Protein AF-A0A7X6JX30-F1 (afdb_monomer)

Structure (mmCIF, N/CA/C/O backbone):
data_AF-A0A7X6JX30-F1
#
_entry.id   AF-A0A7X6JX30-F1
#
loop_
_atom_site.group_PDB
_atom_site.id
_atom_site.type_symbol
_atom_site.label_atom_id
_atom_site.label_alt_id
_atom_site.label_comp_id
_atom_site.label_asym_id
_atom_site.label_entity_id
_atom_site.label_seq_id
_atom_site.pdbx_PDB_ins_code
_atom_site.Cartn_x
_atom_site.Cartn_y
_atom_site.Cartn_z
_atom_site.occupancy
_atom_site.B_iso_or_equiv
_atom_site.auth_seq_id
_atom_site.auth_comp_id
_atom_site.auth_asym_id
_atom_site.auth_atom_id
_atom_site.pdbx_PDB_model_num
ATOM 1 N N . MET A 1 1 ? -17.663 64.256 -6.595 1.00 49.81 1 MET A N 1
ATOM 2 C CA . MET A 1 1 ? -16.224 64.228 -6.940 1.00 49.81 1 MET A CA 1
ATOM 3 C C . MET A 1 1 ? -15.844 62.796 -7.284 1.00 49.81 1 MET A C 1
ATOM 5 O O . MET A 1 1 ? -15.674 61.969 -6.401 1.00 49.81 1 MET A O 1
ATOM 9 N N . THR A 1 2 ? -15.833 62.494 -8.576 1.00 49.38 2 THR A N 1
ATOM 10 C CA . THR A 1 2 ? -15.633 61.174 -9.187 1.00 49.38 2 THR A CA 1
ATOM 11 C C . THR A 1 2 ? -14.141 60.958 -9.450 1.00 49.38 2 THR A C 1
ATOM 13 O O . THR A 1 2 ? -13.531 61.741 -10.172 1.00 49.38 2 THR A O 1
ATOM 16 N N . ARG A 1 3 ? -13.530 59.929 -8.843 1.00 50.97 3 ARG A N 1
ATOM 17 C CA . ARG A 1 3 ? -12.126 59.549 -9.087 1.00 50.97 3 ARG A CA 1
ATOM 18 C C . ARG A 1 3 ? -12.057 58.335 -10.008 1.00 50.97 3 ARG A C 1
ATOM 20 O O . ARG A 1 3 ? -12.310 57.211 -9.587 1.00 50.97 3 ARG A O 1
ATOM 27 N N . THR A 1 4 ? -11.679 58.592 -11.251 1.00 53.22 4 THR A N 1
ATOM 28 C CA . THR A 1 4 ? -11.302 57.616 -12.276 1.00 53.22 4 THR A CA 1
ATOM 29 C C . THR A 1 4 ? -9.907 57.065 -11.954 1.00 53.22 4 THR A C 1
ATOM 31 O O . THR A 1 4 ? -8.981 57.844 -11.728 1.00 53.22 4 THR A O 1
ATOM 34 N N . ARG A 1 5 ? -9.740 55.738 -11.903 1.00 59.56 5 ARG A N 1
ATOM 35 C CA . ARG A 1 5 ? -8.429 55.073 -11.776 1.00 59.56 5 ARG A CA 1
ATOM 36 C C . ARG A 1 5 ? -8.023 54.454 -13.123 1.00 59.56 5 ARG A C 1
ATOM 38 O O . ARG A 1 5 ? -8.894 53.895 -13.788 1.00 59.56 5 ARG A O 1
ATOM 45 N N . PRO A 1 6 ? -6.743 54.549 -13.528 1.00 56.47 6 PRO A N 1
ATOM 46 C CA . PRO A 1 6 ? -6.266 54.021 -14.800 1.00 56.47 6 PRO A CA 1
ATOM 47 C C . PRO A 1 6 ? -6.068 52.501 -14.745 1.00 56.47 6 PRO A C 1
ATOM 49 O O . PRO A 1 6 ? -5.518 51.962 -13.785 1.00 56.47 6 PRO A O 1
ATOM 52 N N . PHE A 1 7 ? -6.515 51.833 -15.807 1.00 50.75 7 PHE A N 1
ATOM 53 C CA . PHE A 1 7 ? -6.225 50.437 -16.115 1.00 50.75 7 PHE A CA 1
ATOM 54 C C . PHE A 1 7 ? -4.769 50.309 -16.583 1.00 50.75 7 PHE A C 1
ATOM 56 O O . PHE A 1 7 ? -4.386 50.924 -17.577 1.00 50.75 7 PHE A O 1
ATOM 63 N N . LEU A 1 8 ? -3.971 49.500 -15.884 1.00 61.66 8 LEU A N 1
ATOM 64 C CA . LEU A 1 8 ? -2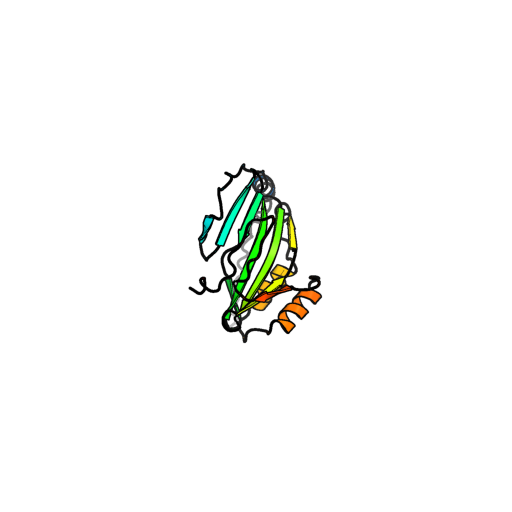.671 49.034 -16.364 1.00 61.66 8 LEU A CA 1
ATOM 65 C C . LEU A 1 8 ? -2.887 47.689 -17.077 1.00 61.66 8 LEU A C 1
ATOM 67 O O . LEU A 1 8 ? -3.215 46.693 -16.435 1.00 61.66 8 LEU A O 1
ATOM 71 N N . LEU A 1 9 ? -2.734 47.671 -18.404 1.00 51.38 9 LEU A N 1
ATOM 72 C CA . LEU A 1 9 ? -2.600 46.441 -19.187 1.00 51.38 9 LEU A CA 1
ATOM 73 C C . LEU A 1 9 ? -1.174 45.900 -18.998 1.00 51.38 9 LEU A C 1
ATOM 75 O O . LEU A 1 9 ? -0.223 46.488 -19.510 1.00 51.38 9 LEU A O 1
ATOM 79 N N . CYS A 1 10 ? -1.026 44.768 -18.313 1.00 54.47 10 CYS A N 1
ATOM 80 C CA . CYS A 1 10 ? 0.177 43.945 -18.413 1.00 54.47 10 CYS A CA 1
ATOM 81 C C . CYS A 1 10 ? -0.058 42.869 -19.476 1.00 54.47 10 CYS A C 1
ATOM 83 O O . CYS A 1 10 ? -0.887 41.979 -19.298 1.00 54.47 10 CYS A O 1
ATOM 85 N N . ALA A 1 11 ? 0.668 42.967 -20.589 1.00 52.81 11 ALA A N 1
ATOM 86 C CA . ALA A 1 11 ? 0.754 41.917 -21.592 1.00 52.81 11 ALA A CA 1
ATOM 87 C C . ALA A 1 11 ? 1.499 40.713 -20.993 1.00 52.81 11 ALA A C 1
ATOM 89 O O . ALA A 1 11 ? 2.705 40.770 -20.760 1.00 52.81 11 ALA A O 1
ATOM 90 N N . GLY A 1 12 ? 0.765 39.639 -20.700 1.00 51.25 12 GLY A N 1
ATOM 91 C CA . GLY A 1 12 ? 1.334 38.368 -20.267 1.00 51.25 12 GLY A CA 1
ATOM 92 C C . GLY A 1 12 ? 1.959 37.638 -21.451 1.00 51.25 12 GLY A C 1
ATOM 93 O O . GLY A 1 12 ? 1.262 37.255 -22.388 1.00 51.25 12 GLY A O 1
ATOM 94 N N . ILE A 1 13 ? 3.278 37.460 -21.408 1.00 59.66 13 ILE A N 1
ATOM 95 C CA . ILE A 1 13 ? 4.035 36.638 -22.352 1.00 59.66 13 ILE A CA 1
ATOM 96 C C . ILE A 1 13 ? 3.659 35.173 -22.101 1.00 59.66 13 ILE A C 1
ATOM 98 O O . ILE A 1 13 ? 3.955 34.617 -21.045 1.00 59.66 13 ILE A O 1
ATOM 102 N N . ALA A 1 14 ? 2.995 34.557 -23.076 1.00 55.19 14 ALA A N 1
ATOM 103 C CA . ALA A 1 14 ? 2.724 33.128 -23.098 1.00 55.19 14 ALA A CA 1
ATOM 104 C C . ALA A 1 14 ? 4.010 32.369 -23.469 1.00 55.19 14 ALA A C 1
ATOM 106 O O . ALA A 1 14 ? 4.367 32.278 -24.641 1.00 55.19 14 ALA A O 1
ATOM 107 N N . ALA A 1 15 ? 4.710 31.827 -22.471 1.00 54.00 15 ALA A N 1
ATOM 108 C CA . ALA A 1 15 ? 5.742 30.815 -22.676 1.00 54.00 15 ALA A CA 1
ATOM 109 C C . ALA A 1 15 ? 5.076 29.432 -22.670 1.00 54.00 15 ALA A C 1
ATOM 111 O O . ALA A 1 15 ? 4.968 28.775 -21.638 1.00 54.00 15 ALA A O 1
ATOM 112 N N . ALA A 1 16 ? 4.572 29.021 -23.831 1.00 59.16 16 ALA A N 1
ATOM 113 C CA . ALA A 1 16 ? 4.185 27.642 -24.094 1.00 59.16 16 ALA A CA 1
ATOM 114 C C . ALA A 1 16 ? 5.273 26.981 -24.950 1.00 59.16 16 ALA A C 1
ATOM 116 O O . ALA A 1 16 ? 5.932 27.660 -25.733 1.00 59.16 16 ALA A O 1
ATOM 117 N N . THR A 1 17 ? 5.365 25.654 -24.860 1.00 53.56 17 THR A N 1
ATOM 118 C CA . THR A 1 17 ? 6.236 24.735 -25.622 1.00 53.56 17 THR A CA 1
ATOM 119 C C . THR A 1 17 ? 7.622 24.471 -25.011 1.00 53.56 17 THR A C 1
ATOM 121 O O . THR A 1 17 ? 8.516 25.308 -25.041 1.00 53.56 17 THR A O 1
ATOM 124 N N . GLY A 1 18 ? 7.804 23.263 -24.453 1.00 48.06 18 GLY A N 1
ATOM 125 C CA . GLY A 1 18 ? 9.132 22.758 -24.079 1.00 48.06 18 GLY A CA 1
ATOM 126 C C . GLY A 1 18 ? 9.218 21.525 -23.166 1.00 48.06 18 GLY A C 1
ATOM 127 O O . GLY A 1 18 ? 10.317 21.016 -22.995 1.00 48.06 18 GLY A O 1
ATOM 128 N N . LEU A 1 19 ? 8.124 21.018 -22.582 1.00 48.69 19 LEU A N 1
ATOM 129 C CA . LEU A 1 19 ? 8.198 20.027 -21.484 1.00 48.69 19 LEU A CA 1
ATOM 130 C C . LEU A 1 19 ? 7.907 18.556 -21.850 1.00 48.69 19 LEU A C 1
ATOM 132 O O . LEU A 1 19 ? 7.842 17.717 -20.962 1.00 48.69 19 LEU A O 1
ATOM 136 N N . THR A 1 20 ? 7.743 18.188 -23.123 1.00 52.72 20 THR A N 1
ATOM 137 C CA . THR A 1 20 ? 7.229 16.840 -23.462 1.00 52.72 20 THR A CA 1
ATOM 138 C C . THR A 1 20 ? 8.295 15.765 -23.710 1.00 52.72 20 THR A C 1
ATOM 140 O O . THR A 1 20 ? 7.942 14.598 -23.815 1.00 52.72 20 THR A O 1
ATOM 143 N N . ALA A 1 21 ? 9.587 16.105 -23.794 1.00 51.94 21 ALA A N 1
ATOM 144 C CA . ALA A 1 21 ? 10.642 15.127 -24.114 1.00 51.94 21 ALA A CA 1
ATOM 145 C C . ALA A 1 21 ? 11.305 14.465 -22.886 1.00 51.94 21 ALA A C 1
ATOM 147 O O . ALA A 1 21 ? 12.017 13.478 -23.036 1.00 51.94 21 ALA A O 1
ATOM 148 N N . GLN A 1 22 ? 11.095 14.991 -21.674 1.00 53.19 22 GLN A N 1
ATOM 149 C CA . GLN A 1 22 ? 11.776 14.503 -20.464 1.00 53.19 22 GLN A CA 1
ATOM 150 C C . GLN A 1 22 ? 11.097 13.289 -19.819 1.00 53.19 22 GLN A C 1
ATOM 152 O O . GLN A 1 22 ? 11.790 12.474 -19.219 1.00 53.19 22 GLN A O 1
ATOM 157 N N . ALA A 1 23 ? 9.784 13.113 -19.992 1.00 52.66 23 ALA A N 1
ATOM 158 C CA . ALA A 1 23 ? 9.068 11.966 -19.428 1.00 52.66 23 ALA A CA 1
ATOM 159 C C . ALA A 1 23 ? 9.502 10.629 -20.066 1.00 52.66 23 ALA A C 1
ATOM 161 O O . ALA A 1 23 ? 9.693 9.641 -19.365 1.00 52.66 23 ALA A O 1
ATOM 162 N N . ALA A 1 24 ? 9.767 10.611 -21.378 1.00 52.75 24 ALA A N 1
ATOM 163 C CA . ALA A 1 24 ? 10.143 9.390 -22.099 1.00 52.75 24 ALA A CA 1
ATOM 164 C C . ALA A 1 24 ? 11.547 8.852 -21.741 1.00 52.75 24 ALA A C 1
ATOM 166 O O . ALA A 1 24 ? 11.792 7.658 -21.872 1.00 52.75 24 ALA A O 1
ATOM 167 N N . LEU A 1 25 ? 12.467 9.704 -21.268 1.00 54.53 25 LEU A N 1
ATOM 168 C CA . LEU A 1 25 ? 13.802 9.277 -20.817 1.00 54.53 25 LEU A CA 1
ATOM 169 C C . LEU A 1 25 ? 13.802 8.740 -19.375 1.00 54.53 25 LEU A C 1
ATOM 171 O O . LEU A 1 25 ? 14.752 8.065 -18.988 1.00 54.53 25 LEU A O 1
ATOM 175 N N . ALA A 1 26 ? 12.757 9.017 -18.587 1.00 59.94 26 ALA A N 1
ATOM 176 C CA . ALA A 1 26 ? 12.632 8.525 -17.212 1.00 59.94 26 ALA A CA 1
ATOM 177 C C . ALA A 1 26 ? 12.215 7.045 -17.147 1.00 59.94 26 ALA A C 1
ATOM 179 O O . ALA A 1 26 ? 12.542 6.359 -16.185 1.00 59.94 26 ALA A O 1
ATOM 180 N N . CYS A 1 27 ? 11.559 6.546 -18.198 1.00 69.75 27 CYS A N 1
ATOM 181 C CA . CYS A 1 27 ? 11.177 5.143 -18.364 1.00 69.75 27 CYS A CA 1
ATOM 182 C C . CYS A 1 27 ? 12.210 4.349 -19.185 1.00 69.75 27 CYS A C 1
ATOM 184 O O . CYS A 1 27 ? 11.875 3.370 -19.848 1.00 69.75 27 CYS A O 1
ATOM 186 N N . MET A 1 28 ? 13.478 4.769 -19.198 1.00 64.94 28 MET A N 1
ATOM 187 C CA . MET A 1 28 ? 14.539 3.895 -19.693 1.00 64.94 28 MET A CA 1
ATOM 188 C C . MET A 1 28 ? 14.892 2.890 -18.593 1.00 64.94 28 MET A C 1
ATOM 190 O O . MET A 1 28 ? 15.139 3.317 -17.464 1.00 64.94 28 MET A O 1
ATOM 194 N N . PRO A 1 29 ? 14.953 1.580 -18.889 1.00 66.44 29 PRO A N 1
ATOM 195 C CA . PRO A 1 29 ? 15.352 0.589 -17.904 1.00 66.44 29 PRO A CA 1
ATOM 196 C C . PRO A 1 29 ? 16.805 0.852 -17.499 1.00 66.44 29 PRO A C 1
ATOM 198 O O . PRO A 1 29 ? 17.741 0.543 -18.235 1.00 66.44 29 PRO A O 1
ATOM 201 N N . VAL A 1 30 ? 16.994 1.484 -16.342 1.00 76.81 30 VAL A N 1
ATOM 202 C CA . VAL A 1 30 ? 18.298 1.573 -15.690 1.00 76.81 30 VAL A CA 1
ATOM 203 C C . VAL A 1 30 ? 18.484 0.264 -14.929 1.00 76.81 30 VAL A C 1
ATOM 205 O O . VAL A 1 30 ? 17.651 -0.030 -14.070 1.00 76.81 30 VAL A O 1
ATOM 208 N N . PRO A 1 31 ? 19.536 -0.517 -15.231 1.00 84.06 31 PRO A N 1
ATOM 209 C CA . PRO A 1 31 ? 19.822 -1.751 -14.517 1.00 84.06 31 PRO A CA 1
ATOM 210 C C . PRO A 1 31 ? 19.882 -1.525 -13.006 1.00 84.06 31 PRO A C 1
ATOM 212 O O . PRO A 1 31 ? 20.633 -0.668 -12.532 1.00 84.06 31 PRO A O 1
ATOM 215 N N . LEU A 1 32 ? 19.091 -2.291 -12.259 1.00 87.00 32 LEU A N 1
ATOM 216 C CA . LEU A 1 32 ? 19.099 -2.303 -10.801 1.00 87.00 32 LEU A CA 1
ATOM 217 C C . LEU A 1 32 ? 20.042 -3.396 -10.286 1.00 87.00 32 LEU A C 1
ATOM 219 O O . LEU A 1 32 ? 20.150 -4.479 -10.864 1.00 87.00 32 LEU A O 1
ATOM 223 N N . GLU A 1 33 ? 20.719 -3.127 -9.172 1.00 92.81 33 GLU A N 1
ATOM 224 C CA . GLU A 1 33 ? 21.529 -4.136 -8.490 1.00 92.81 33 GLU A CA 1
ATOM 225 C C . GLU A 1 33 ? 20.621 -5.069 -7.682 1.00 92.81 33 GLU A C 1
ATOM 227 O O . GLU A 1 33 ? 19.915 -4.626 -6.776 1.00 92.81 33 GLU A O 1
ATOM 232 N N . VAL A 1 34 ? 20.638 -6.365 -8.014 1.00 94.25 34 VAL A N 1
ATOM 233 C CA . VAL A 1 34 ? 19.861 -7.395 -7.309 1.00 94.25 34 VAL A CA 1
ATOM 234 C C . VAL A 1 34 ? 20.250 -7.428 -5.837 1.00 94.25 34 VAL A C 1
ATOM 236 O O . VAL A 1 34 ? 21.428 -7.545 -5.494 1.00 94.25 34 VAL A O 1
ATOM 239 N N . THR A 1 35 ? 19.256 -7.383 -4.954 1.00 94.81 35 THR A N 1
ATOM 240 C CA . THR A 1 35 ? 19.490 -7.395 -3.511 1.00 94.81 35 THR A CA 1
ATOM 241 C C . THR A 1 35 ? 19.302 -8.799 -2.941 1.00 94.81 35 THR A C 1
ATOM 243 O O . THR A 1 35 ? 18.406 -9.548 -3.326 1.00 94.81 35 THR A O 1
ATOM 246 N N . ALA A 1 36 ? 20.132 -9.172 -1.960 1.00 93.44 36 ALA A N 1
ATOM 247 C CA . ALA A 1 36 ? 20.029 -10.475 -1.289 1.00 93.44 36 ALA A CA 1
ATOM 248 C C . ALA A 1 36 ? 18.752 -10.629 -0.431 1.00 93.44 36 ALA A C 1
ATOM 250 O O . ALA A 1 36 ? 18.411 -11.735 -0.012 1.00 93.44 36 ALA A O 1
ATOM 251 N N . GLY A 1 37 ? 18.057 -9.525 -0.153 1.00 91.88 37 GLY A N 1
ATOM 252 C CA . GLY A 1 37 ? 16.819 -9.467 0.616 1.00 91.88 37 GLY A CA 1
ATOM 253 C C . GLY A 1 37 ? 16.232 -8.050 0.633 1.00 91.88 37 GLY A C 1
ATOM 254 O O . GLY A 1 37 ? 16.740 -7.176 -0.081 1.00 91.88 37 GLY A O 1
ATOM 255 N N . PRO A 1 38 ? 15.177 -7.816 1.435 1.00 92.75 38 PRO A N 1
ATOM 256 C CA . PRO A 1 38 ? 14.578 -6.496 1.591 1.00 92.75 38 PRO A CA 1
ATOM 257 C C . PRO A 1 38 ? 15.568 -5.475 2.161 1.00 92.75 38 PRO A C 1
ATOM 259 O O . PRO A 1 38 ? 16.236 -5.721 3.167 1.00 92.75 38 PRO A O 1
ATOM 262 N N . VAL A 1 39 ? 15.626 -4.312 1.526 1.00 93.81 39 VAL A N 1
ATOM 263 C CA . VAL A 1 39 ? 16.362 -3.124 1.950 1.00 93.81 39 VAL A CA 1
ATOM 264 C C . VAL A 1 39 ? 15.358 -2.141 2.539 1.00 93.81 39 VAL A C 1
ATOM 266 O O . VAL A 1 39 ? 14.393 -1.760 1.874 1.00 93.81 39 VAL A O 1
ATOM 269 N N . ALA A 1 40 ? 15.572 -1.750 3.795 1.00 93.31 40 ALA A N 1
ATOM 270 C CA . ALA A 1 40 ? 14.745 -0.753 4.466 1.00 93.31 40 ALA A CA 1
ATOM 271 C C . ALA A 1 40 ? 15.016 0.650 3.903 1.00 93.31 40 ALA A C 1
ATOM 273 O O . ALA A 1 40 ? 16.171 1.027 3.697 1.00 93.31 40 ALA A O 1
ATOM 274 N N . GLY A 1 41 ? 13.950 1.417 3.689 1.00 92.56 41 GLY A N 1
ATOM 275 C CA . GLY A 1 41 ? 13.997 2.826 3.319 1.00 92.56 41 GLY A CA 1
ATOM 276 C C . GLY A 1 41 ? 13.383 3.726 4.393 1.00 92.56 41 GLY A C 1
ATOM 277 O O . GLY A 1 41 ? 13.187 3.331 5.545 1.00 92.56 41 GLY A O 1
ATOM 278 N N . GLU A 1 42 ? 13.086 4.968 4.020 1.00 93.25 42 GLU A N 1
ATOM 279 C CA . GLU A 1 42 ? 12.450 5.937 4.916 1.00 93.25 42 GLU A CA 1
ATOM 280 C C . GLU A 1 42 ? 10.977 5.597 5.167 1.00 93.25 42 GLU A C 1
ATOM 282 O O . GLU A 1 42 ? 10.330 4.947 4.347 1.00 93.25 42 GLU A O 1
ATOM 287 N N . GLY A 1 43 ? 10.432 6.042 6.303 1.00 89.81 43 GLY A N 1
ATOM 288 C CA . GLY A 1 43 ? 8.999 5.915 6.592 1.00 89.81 43 GLY A CA 1
ATOM 289 C C . GLY A 1 43 ? 8.471 4.479 6.513 1.00 89.81 43 GLY A C 1
ATOM 290 O O . GLY A 1 43 ? 7.349 4.276 6.063 1.00 89.81 43 GLY A O 1
ATOM 291 N N . CYS A 1 44 ? 9.282 3.488 6.898 1.00 91.81 44 CYS A N 1
ATOM 292 C CA . CYS A 1 44 ? 8.969 2.059 6.786 1.00 91.81 44 CYS A CA 1
ATOM 293 C C . CYS A 1 44 ? 8.758 1.511 5.373 1.00 91.81 44 CYS A C 1
ATOM 295 O O . CYS A 1 44 ? 8.230 0.408 5.208 1.00 91.81 44 CYS A O 1
ATOM 297 N N . SER A 1 45 ? 9.213 2.236 4.357 1.00 94.19 45 SER A N 1
ATOM 298 C CA . SER A 1 45 ? 9.357 1.645 3.035 1.00 94.19 45 SER A CA 1
ATOM 299 C C . SER A 1 45 ? 10.347 0.480 3.066 1.00 94.19 45 SER A C 1
ATOM 301 O O . SER A 1 45 ? 11.290 0.428 3.864 1.00 94.19 45 SER A O 1
ATOM 303 N N . GLN A 1 46 ? 10.117 -0.480 2.181 1.00 94.75 46 GLN A N 1
ATOM 304 C CA . GLN A 1 46 ? 11.007 -1.609 1.944 1.00 94.75 46 GLN A CA 1
ATOM 305 C C . GLN A 1 46 ? 11.085 -1.845 0.442 1.00 94.75 46 GLN A C 1
ATOM 307 O O . GLN A 1 46 ? 10.106 -1.638 -0.271 1.00 94.75 46 GLN A O 1
ATOM 312 N N . SER A 1 47 ? 12.234 -2.292 -0.047 1.00 94.88 47 SER A N 1
ATOM 313 C CA . SER A 1 47 ? 12.403 -2.664 -1.452 1.00 94.88 47 SER A CA 1
ATOM 314 C C . SER A 1 47 ? 13.291 -3.893 -1.579 1.00 94.88 47 SER A C 1
ATOM 316 O O . SER A 1 47 ? 14.255 -4.050 -0.836 1.00 94.88 47 SER A O 1
ATOM 318 N N . GLN A 1 48 ? 12.976 -4.780 -2.510 1.00 95.62 48 GLN A N 1
ATOM 319 C CA . GLN A 1 48 ? 13.831 -5.889 -2.896 1.00 95.62 48 GLN A CA 1
ATOM 320 C C . GLN A 1 48 ? 13.928 -5.908 -4.416 1.00 95.62 48 GLN A C 1
ATOM 322 O O . GLN A 1 48 ? 12.917 -6.053 -5.103 1.00 95.62 48 GLN A O 1
ATOM 327 N N . VAL A 1 49 ? 15.147 -5.773 -4.934 1.00 95.44 49 VAL A N 1
ATOM 328 C CA . VAL A 1 49 ? 15.415 -5.895 -6.367 1.00 95.44 49 VAL A CA 1
ATOM 329 C C . VAL A 1 49 ? 15.550 -7.379 -6.677 1.00 95.44 49 VAL A C 1
ATOM 331 O O . VAL A 1 49 ? 16.465 -8.035 -6.177 1.00 95.44 49 VAL A O 1
ATOM 334 N N . LEU A 1 50 ? 14.610 -7.915 -7.454 1.00 93.44 50 LEU A N 1
ATOM 335 C CA . LEU A 1 50 ? 14.550 -9.339 -7.791 1.00 93.44 50 LEU A CA 1
ATOM 336 C C . LEU A 1 50 ? 15.421 -9.674 -9.005 1.00 93.44 50 LEU A C 1
ATOM 338 O O . LEU A 1 50 ? 16.020 -10.747 -9.057 1.00 93.44 50 LEU A O 1
ATOM 342 N N . ASP A 1 51 ? 15.489 -8.754 -9.963 1.00 93.00 51 ASP A N 1
ATOM 343 C CA . ASP A 1 51 ? 16.294 -8.844 -11.177 1.00 93.00 51 ASP A CA 1
ATOM 344 C C . ASP A 1 51 ? 16.670 -7.437 -11.676 1.00 93.00 51 ASP A C 1
ATOM 346 O O . ASP A 1 51 ? 16.309 -6.430 -11.067 1.00 93.00 51 ASP A O 1
ATOM 350 N N . GLU A 1 52 ? 17.408 -7.369 -12.785 1.00 90.38 52 GLU A N 1
ATOM 351 C CA . GLU A 1 52 ? 17.931 -6.128 -13.373 1.00 90.38 52 GLU A CA 1
ATOM 352 C C . GLU A 1 52 ? 16.852 -5.062 -13.642 1.00 90.38 52 GLU A C 1
ATOM 354 O O . GLU A 1 52 ? 17.159 -3.870 -13.672 1.00 90.38 52 GLU A O 1
ATOM 359 N N . TYR A 1 53 ? 15.592 -5.467 -13.814 1.00 89.81 53 TYR A N 1
ATOM 360 C CA . TYR A 1 53 ? 14.498 -4.590 -14.214 1.00 89.81 53 TYR A CA 1
ATOM 361 C C . TYR A 1 53 ? 13.273 -4.718 -13.322 1.00 89.81 53 TYR A C 1
ATOM 363 O O . TYR A 1 53 ? 12.195 -4.334 -13.765 1.00 89.81 53 TYR A O 1
ATOM 371 N N . ARG A 1 54 ? 13.384 -5.263 -12.108 1.00 92.31 54 ARG A N 1
ATOM 372 C CA . ARG A 1 54 ? 12.214 -5.488 -11.256 1.00 92.31 54 ARG A CA 1
ATOM 373 C C . ARG A 1 54 ? 12.524 -5.313 -9.782 1.00 92.31 54 ARG A C 1
ATOM 375 O O . ARG A 1 54 ? 13.426 -5.950 -9.236 1.00 92.31 54 ARG A O 1
ATOM 382 N N . ALA A 1 55 ? 11.696 -4.516 -9.123 1.00 94.69 55 ALA A N 1
ATOM 383 C CA . ALA A 1 55 ? 11.678 -4.360 -7.682 1.00 94.69 55 ALA A CA 1
ATOM 384 C C . ALA A 1 55 ? 10.274 -4.617 -7.132 1.00 94.69 55 ALA A C 1
ATOM 386 O O . ALA A 1 55 ? 9.265 -4.280 -7.752 1.00 94.69 55 ALA A O 1
ATOM 387 N N . VAL A 1 56 ? 10.229 -5.195 -5.939 1.00 95.94 56 VAL A N 1
ATOM 388 C CA . VAL A 1 56 ? 9.006 -5.379 -5.155 1.00 95.94 56 VAL A CA 1
ATOM 389 C C . VAL A 1 56 ? 9.188 -4.750 -3.787 1.00 95.94 56 VAL A C 1
ATOM 391 O O . VAL A 1 56 ? 10.310 -4.694 -3.278 1.00 95.94 56 VAL A O 1
ATOM 394 N N . GLY A 1 57 ? 8.113 -4.295 -3.156 1.00 95.12 57 GLY A N 1
ATOM 395 C CA . GLY A 1 57 ? 8.265 -3.682 -1.847 1.00 95.12 57 GLY A CA 1
ATOM 396 C C . GLY A 1 57 ? 7.036 -2.996 -1.287 1.00 95.12 57 GLY A C 1
ATOM 397 O O . GLY A 1 57 ? 5.905 -3.266 -1.684 1.00 95.12 57 GLY A O 1
ATOM 398 N N . LEU A 1 58 ? 7.312 -2.117 -0.330 1.00 95.00 58 LEU A N 1
ATOM 399 C CA . LEU A 1 58 ? 6.365 -1.251 0.351 1.00 95.00 58 LEU A CA 1
ATOM 400 C C . LEU A 1 58 ? 6.785 0.206 0.163 1.00 95.00 58 LEU A C 1
ATOM 402 O O . LEU A 1 58 ? 7.964 0.532 0.332 1.00 95.00 58 LEU A O 1
ATOM 406 N N . SER A 1 59 ? 5.838 1.084 -0.157 1.00 95.31 59 SER A N 1
ATOM 407 C CA . SER A 1 59 ? 6.064 2.532 -0.140 1.00 95.31 59 SER A CA 1
ATOM 408 C C . SER A 1 59 ? 6.196 3.055 1.296 1.00 95.31 59 SER A C 1
ATOM 410 O O . SER A 1 59 ? 6.105 2.297 2.260 1.00 95.31 59 SER A O 1
ATOM 412 N N . SER A 1 60 ? 6.465 4.346 1.480 1.00 95.19 60 SER A N 1
ATOM 413 C CA . SER A 1 60 ? 6.466 4.939 2.821 1.00 95.19 60 SER A CA 1
ATOM 414 C C . SER A 1 60 ? 5.048 4.986 3.392 1.00 95.19 60 SER A C 1
ATOM 416 O O . SER A 1 60 ? 4.086 5.263 2.676 1.00 95.19 60 SER A O 1
ATOM 418 N N . VAL A 1 61 ? 4.917 4.760 4.696 1.00 95.25 61 VAL A N 1
ATOM 419 C CA . VAL A 1 61 ? 3.635 4.866 5.394 1.00 95.25 61 VAL A CA 1
ATOM 420 C C . VAL A 1 61 ? 3.117 6.303 5.333 1.00 95.25 61 VAL A C 1
ATOM 422 O O . VAL A 1 61 ? 3.832 7.256 5.643 1.00 95.25 61 VAL A O 1
ATOM 425 N N . THR A 1 62 ? 1.841 6.443 4.989 1.00 95.25 62 THR A N 1
ATOM 426 C CA . THR A 1 62 ? 1.096 7.702 5.017 1.00 95.25 62 THR A CA 1
ATOM 427 C C . THR A 1 62 ? -0.003 7.616 6.073 1.00 95.25 62 THR A C 1
ATOM 429 O O . THR A 1 62 ? -0.767 6.653 6.107 1.00 95.25 62 THR A O 1
ATOM 432 N N . ALA A 1 63 ? -0.096 8.611 6.955 1.00 94.06 63 ALA A N 1
ATOM 433 C CA . ALA A 1 63 ? -1.186 8.685 7.927 1.00 94.06 63 ALA A CA 1
ATOM 434 C C . ALA A 1 63 ? -2.519 9.033 7.239 1.00 94.06 63 ALA A C 1
ATOM 436 O O . ALA A 1 63 ? -2.554 9.852 6.322 1.00 94.06 63 ALA A O 1
ATOM 437 N N . ALA A 1 64 ? -3.613 8.439 7.712 1.00 94.25 64 ALA A N 1
ATOM 438 C CA . ALA A 1 64 ? -4.974 8.666 7.231 1.00 94.25 64 ALA A CA 1
ATOM 439 C C . ALA A 1 64 ? -5.940 8.985 8.390 1.00 94.25 64 ALA A C 1
ATOM 441 O O . ALA A 1 64 ? -5.566 8.990 9.570 1.00 94.25 64 ALA A O 1
ATOM 442 N N . ALA A 1 65 ? -7.197 9.277 8.047 1.00 92.56 65 ALA A N 1
ATOM 443 C CA . ALA A 1 65 ? -8.257 9.626 8.985 1.00 92.56 65 ALA A CA 1
ATOM 444 C C . ALA A 1 65 ? -8.376 8.628 10.147 1.00 92.56 65 ALA A C 1
ATOM 446 O O . ALA A 1 65 ? -8.241 7.415 9.977 1.00 92.56 65 ALA A O 1
ATOM 447 N N . GLY A 1 66 ? -8.644 9.159 11.344 1.00 89.50 66 GLY A N 1
ATOM 448 C CA . GLY A 1 66 ? -8.885 8.389 12.567 1.00 89.50 66 GLY A CA 1
ATOM 449 C C . GLY A 1 66 ? -7.809 7.363 12.948 1.00 89.50 66 GLY A C 1
ATOM 450 O O . GLY A 1 66 ? -8.124 6.384 13.618 1.00 89.50 66 GLY A O 1
ATOM 451 N N . GLY A 1 67 ? -6.548 7.594 12.569 1.00 91.38 67 GLY A N 1
ATOM 452 C CA . GLY A 1 67 ? -5.415 6.759 12.980 1.00 91.38 67 GLY A CA 1
ATOM 453 C C . GLY A 1 67 ? -5.161 5.539 12.095 1.00 91.38 67 GLY A C 1
ATOM 454 O O . GLY A 1 67 ? -4.354 4.688 12.475 1.00 91.38 67 GLY A O 1
ATOM 455 N N . LEU A 1 68 ? -5.822 5.465 10.937 1.00 95.50 68 LEU A N 1
ATOM 456 C CA . LEU A 1 68 ? -5.480 4.520 9.881 1.00 95.50 68 LEU A CA 1
ATOM 457 C C . LEU A 1 68 ? -4.109 4.855 9.282 1.00 95.50 68 LEU A C 1
ATOM 459 O O . LEU A 1 68 ? -3.683 6.013 9.256 1.00 95.50 68 LEU A O 1
ATOM 463 N N . LEU A 1 69 ? -3.437 3.833 8.767 1.00 95.56 69 LEU A N 1
ATOM 464 C CA . LEU A 1 69 ? -2.204 3.958 7.996 1.00 95.56 69 LEU A CA 1
ATOM 465 C C . LEU A 1 69 ? -2.447 3.460 6.573 1.00 95.56 69 LEU A C 1
ATOM 467 O O . LEU A 1 69 ? -3.157 2.474 6.380 1.00 95.56 69 LEU A O 1
ATOM 471 N N . MET A 1 70 ? -1.846 4.125 5.595 1.00 96.50 70 MET A N 1
ATOM 472 C CA . MET A 1 70 ? -1.864 3.738 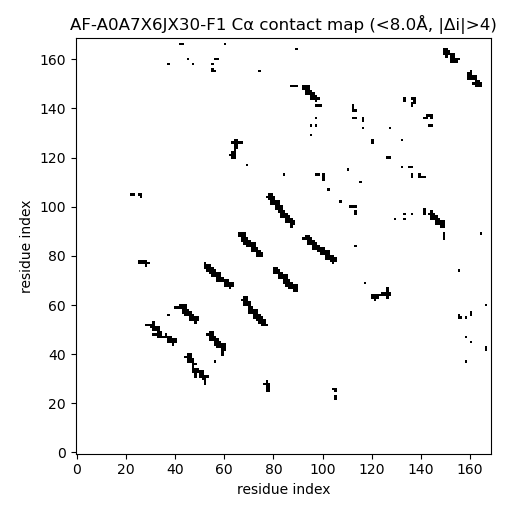4.188 1.00 96.50 70 MET A CA 1
ATOM 473 C C . MET A 1 70 ? -0.453 3.439 3.706 1.00 96.50 70 MET A C 1
ATOM 475 O O . MET A 1 70 ? 0.490 4.140 4.072 1.00 96.50 70 MET A O 1
ATOM 479 N N . GLN A 1 71 ? -0.313 2.417 2.873 1.00 95.88 71 GLN A N 1
ATOM 480 C CA . GLN A 1 71 ? 0.953 2.058 2.248 1.00 95.88 71 GLN A CA 1
ATOM 481 C C . GLN A 1 71 ? 0.671 1.321 0.942 1.00 95.88 71 GLN A C 1
ATOM 483 O O . GLN A 1 71 ? -0.279 0.550 0.875 1.00 95.88 71 GLN A O 1
ATOM 488 N N . ASP A 1 72 ? 1.498 1.502 -0.076 1.00 95.56 72 ASP A N 1
ATOM 489 C CA . ASP A 1 72 ? 1.387 0.723 -1.305 1.00 95.56 72 ASP A CA 1
ATOM 490 C C . ASP A 1 72 ? 2.325 -0.469 -1.223 1.00 95.56 72 ASP A C 1
ATOM 492 O O . ASP A 1 72 ? 3.528 -0.320 -1.013 1.00 95.56 72 ASP A O 1
ATOM 496 N N . ILE A 1 73 ? 1.778 -1.655 -1.434 1.00 95.31 73 ILE A N 1
ATOM 497 C CA . ILE A 1 73 ? 2.548 -2.797 -1.899 1.00 95.31 73 ILE A CA 1
ATOM 498 C C . ILE A 1 73 ? 2.772 -2.614 -3.387 1.00 95.31 73 ILE A C 1
ATOM 500 O O . ILE A 1 73 ? 1.796 -2.429 -4.110 1.00 95.31 73 ILE A O 1
ATOM 504 N N . TYR A 1 74 ? 4.005 -2.755 -3.857 1.00 95.25 74 TYR A N 1
ATOM 505 C CA . TYR A 1 74 ? 4.286 -2.653 -5.281 1.00 95.25 74 TYR A CA 1
ATOM 506 C C . TYR A 1 74 ? 5.127 -3.797 -5.836 1.00 95.25 74 TYR A C 1
ATOM 508 O O . TYR A 1 74 ? 5.916 -4.434 -5.135 1.00 95.25 74 TYR A O 1
ATOM 516 N N . ASP A 1 75 ? 4.956 -4.004 -7.135 1.00 95.69 75 ASP A N 1
ATOM 517 C CA . ASP A 1 75 ? 5.763 -4.840 -8.006 1.00 95.69 75 ASP A CA 1
ATOM 518 C C . ASP A 1 75 ? 5.910 -4.146 -9.355 1.00 95.69 75 ASP A C 1
ATOM 520 O O . ASP A 1 75 ? 4.924 -3.881 -10.042 1.00 95.69 75 ASP A O 1
ATOM 524 N N . GLY A 1 76 ? 7.134 -3.819 -9.742 1.00 93.88 76 GLY A N 1
ATOM 525 C CA . GLY A 1 76 ? 7.335 -3.113 -10.991 1.00 93.88 76 GLY A CA 1
ATOM 526 C C . GLY A 1 76 ? 8.757 -2.657 -11.232 1.00 93.88 76 GLY A C 1
ATOM 527 O O . GLY A 1 76 ? 9.724 -3.214 -10.715 1.00 93.88 76 GLY A O 1
ATOM 528 N N . ASN A 1 77 ? 8.867 -1.645 -12.080 1.00 91.00 77 ASN A N 1
ATOM 529 C CA . ASN A 1 77 ? 10.103 -1.086 -12.586 1.00 91.00 77 ASN A CA 1
ATOM 530 C C . ASN A 1 77 ? 9.935 0.402 -12.914 1.00 91.00 77 ASN A C 1
ATOM 532 O O . ASN A 1 77 ? 8.953 1.028 -12.524 1.00 91.00 77 ASN A O 1
ATOM 536 N N . ALA A 1 78 ? 10.901 0.980 -13.627 1.00 86.25 78 ALA A N 1
ATOM 537 C CA . ALA A 1 78 ? 10.883 2.402 -13.971 1.00 86.25 78 ALA A CA 1
ATOM 538 C C . ALA A 1 78 ? 9.713 2.818 -14.892 1.00 86.25 78 ALA A C 1
ATOM 540 O O . ALA A 1 78 ? 9.394 4.001 -14.962 1.00 86.25 78 ALA A O 1
ATOM 541 N N . CYS A 1 79 ? 9.076 1.874 -15.590 1.00 87.06 79 CYS A N 1
ATOM 542 C CA . CYS A 1 79 ? 8.086 2.125 -16.646 1.00 87.06 79 CYS A CA 1
ATOM 543 C C . CYS A 1 79 ? 6.688 1.608 -16.284 1.00 87.06 79 CYS A C 1
ATOM 545 O O . CYS A 1 79 ? 5.681 2.081 -16.814 1.00 87.06 79 CYS A O 1
ATOM 547 N N . TYR A 1 80 ? 6.619 0.613 -15.406 1.00 89.38 80 TYR A N 1
ATOM 548 C CA . TYR A 1 80 ? 5.401 -0.088 -15.028 1.00 89.38 80 TYR A CA 1
ATOM 549 C C . TYR A 1 80 ? 5.381 -0.360 -13.529 1.00 89.38 80 TYR A C 1
ATOM 551 O O . TYR A 1 80 ? 6.393 -0.757 -12.961 1.00 89.38 80 TYR A O 1
ATOM 559 N N . LEU A 1 81 ? 4.215 -0.214 -12.908 1.00 91.19 81 LEU A N 1
ATOM 560 C CA . LEU A 1 81 ? 3.999 -0.528 -11.503 1.00 91.19 81 LEU A CA 1
ATOM 561 C C . LEU A 1 81 ? 2.651 -1.226 -11.339 1.00 91.19 81 LEU A C 1
ATOM 563 O O . LEU A 1 81 ? 1.619 -0.662 -11.691 1.00 91.19 81 LEU A O 1
ATOM 567 N N . GLU A 1 82 ? 2.643 -2.424 -10.771 1.00 94.69 82 GLU A N 1
ATOM 568 C CA . GLU A 1 82 ? 1.446 -2.998 -10.167 1.00 94.69 82 GLU A CA 1
ATOM 569 C C . GLU A 1 82 ? 1.452 -2.664 -8.676 1.00 94.69 82 GLU A C 1
ATOM 571 O O . GLU A 1 82 ? 2.385 -3.029 -7.961 1.00 94.69 82 GLU A O 1
ATOM 576 N N . ALA A 1 83 ? 0.426 -1.957 -8.209 1.00 94.31 83 ALA A N 1
ATOM 577 C CA . ALA A 1 83 ? 0.296 -1.537 -6.822 1.00 94.31 83 ALA A CA 1
ATOM 578 C C . ALA A 1 83 ? -0.959 -2.123 -6.165 1.00 94.31 83 ALA A C 1
ATOM 580 O O . ALA A 1 83 ? -1.990 -2.323 -6.804 1.00 94.31 83 ALA A O 1
ATOM 581 N N . ASN A 1 84 ? -0.887 -2.379 -4.863 1.00 96.25 84 ASN A N 1
ATOM 582 C CA . ASN A 1 84 ? -2.037 -2.662 -4.015 1.00 96.25 84 ASN A CA 1
ATOM 583 C C . ASN A 1 84 ? -1.980 -1.726 -2.809 1.00 96.25 84 ASN A C 1
ATOM 585 O O . ASN A 1 84 ? -0.976 -1.697 -2.099 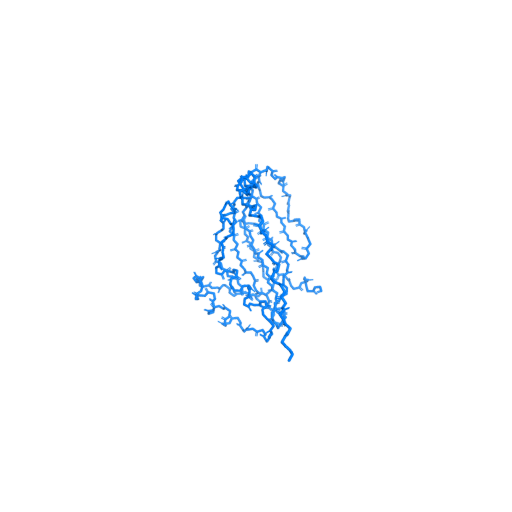1.00 96.25 84 ASN A O 1
ATOM 589 N N . LEU A 1 85 ? -3.067 -1.011 -2.542 1.00 97.44 85 LEU A N 1
ATOM 590 C CA . LEU A 1 85 ? -3.190 -0.156 -1.373 1.00 97.44 85 LEU A CA 1
ATOM 591 C C . LEU A 1 85 ? -3.467 -1.021 -0.141 1.00 97.44 85 LEU A C 1
ATOM 593 O O . LEU A 1 85 ? -4.493 -1.699 -0.050 1.00 97.44 85 LEU A O 1
ATOM 597 N N . LEU A 1 86 ? -2.563 -0.963 0.825 1.00 97.12 86 LEU A N 1
ATOM 598 C CA . LEU A 1 86 ? -2.774 -1.415 2.189 1.00 97.12 86 LEU A CA 1
ATOM 599 C C . LEU A 1 86 ? -3.398 -0.294 3.009 1.00 97.12 86 LEU A C 1
ATOM 601 O O . LEU A 1 86 ? -2.856 0.806 3.079 1.00 97.12 86 LEU A O 1
ATOM 605 N N . VAL A 1 87 ? -4.489 -0.608 3.700 1.00 97.50 87 VAL A N 1
ATOM 606 C CA . VAL A 1 87 ? -5.047 0.219 4.770 1.00 97.50 87 VAL A CA 1
ATOM 607 C C . VAL A 1 87 ? -4.962 -0.561 6.072 1.00 97.50 87 VAL A C 1
ATOM 609 O O . VAL A 1 87 ? -5.522 -1.650 6.178 1.00 97.50 87 VAL A O 1
ATOM 612 N N . ILE A 1 88 ? -4.264 -0.025 7.066 1.00 96.56 88 ILE A N 1
ATOM 613 C CA . ILE A 1 88 ? -3.974 -0.709 8.328 1.00 96.56 88 ILE A CA 1
ATOM 614 C C . ILE A 1 88 ? -4.642 0.046 9.477 1.00 96.56 88 ILE A C 1
ATOM 616 O O . ILE A 1 88 ? -4.425 1.244 9.658 1.00 96.56 88 ILE A O 1
ATOM 620 N N . ASP A 1 89 ? -5.419 -0.675 10.282 1.00 96.06 89 ASP A N 1
ATOM 621 C CA . ASP A 1 89 ? -5.917 -0.221 11.577 1.00 96.06 89 ASP A CA 1
ATOM 622 C C . ASP A 1 89 ? -5.130 -0.938 12.678 1.00 96.06 89 ASP A C 1
ATOM 624 O O . ASP A 1 89 ? -5.397 -2.088 13.044 1.00 96.06 89 ASP A O 1
ATOM 628 N N . CYS A 1 90 ? -4.139 -0.236 13.219 1.00 94.19 90 CYS A N 1
ATOM 629 C CA . CYS A 1 90 ? -3.291 -0.766 14.277 1.00 94.19 90 CYS A CA 1
ATOM 630 C C . CYS A 1 90 ? -3.990 -0.895 15.629 1.00 94.19 90 CYS A C 1
ATOM 632 O O . CYS A 1 90 ? -3.541 -1.681 16.461 1.00 94.19 90 CYS A O 1
ATOM 634 N N . ALA A 1 91 ? -5.064 -0.141 15.871 1.00 94.00 91 ALA A N 1
ATOM 635 C CA . ALA A 1 91 ? -5.838 -0.275 17.099 1.00 94.00 91 ALA A CA 1
ATOM 636 C C . ALA A 1 91 ? -6.707 -1.540 17.053 1.00 94.00 91 ALA A C 1
ATOM 638 O O . ALA A 1 91 ? -6.800 -2.255 18.051 1.00 94.00 91 ALA A O 1
ATOM 639 N N . ALA A 1 92 ? -7.290 -1.843 15.891 1.00 95.31 92 ALA A N 1
ATOM 640 C CA . ALA A 1 92 ? -8.057 -3.067 15.668 1.00 95.31 92 ALA A CA 1
ATOM 641 C C . ALA A 1 92 ? -7.180 -4.297 15.369 1.00 95.31 92 ALA A C 1
ATOM 643 O O . ALA A 1 92 ? -7.665 -5.426 15.448 1.00 95.31 92 ALA A O 1
ATOM 644 N N . GLY A 1 93 ? -5.905 -4.106 15.012 1.00 95.62 93 GLY A N 1
ATOM 645 C CA . GLY A 1 93 ? -5.012 -5.188 14.590 1.00 95.62 93 GLY A CA 1
ATOM 646 C C . GLY A 1 93 ? -5.428 -5.802 13.251 1.00 95.62 93 GLY A C 1
ATOM 647 O O . GLY A 1 93 ? -5.248 -7.002 13.033 1.00 95.62 93 GLY A O 1
ATOM 648 N N . GLN A 1 94 ? -6.017 -5.002 12.362 1.00 96.94 94 GLN A N 1
ATOM 649 C CA . GLN A 1 94 ? -6.550 -5.445 11.076 1.00 96.94 94 GLN A CA 1
ATOM 650 C C . GLN A 1 94 ? -5.921 -4.663 9.926 1.00 96.94 94 GLN A C 1
ATOM 652 O O . GLN A 1 94 ? -5.495 -3.522 10.086 1.00 96.94 94 GLN A O 1
ATOM 657 N N . MET A 1 95 ? -5.909 -5.268 8.744 1.00 97.00 95 MET A N 1
ATOM 658 C CA . MET A 1 95 ? -5.600 -4.579 7.499 1.00 97.00 95 MET A CA 1
ATOM 659 C C . MET A 1 95 ? -6.559 -4.974 6.376 1.00 97.00 95 MET 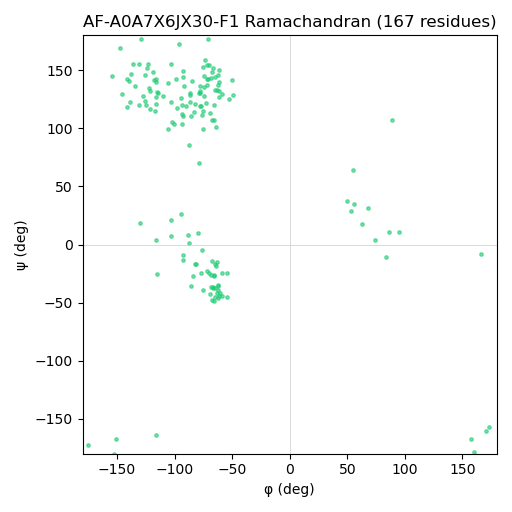A C 1
ATOM 661 O O . MET A 1 95 ? -7.158 -6.056 6.391 1.00 97.00 95 MET A O 1
ATOM 665 N N . LEU A 1 96 ? -6.686 -4.077 5.407 1.00 97.81 96 LEU A N 1
ATOM 666 C CA . LEU A 1 96 ? -7.413 -4.252 4.164 1.00 97.81 96 LEU A CA 1
ATOM 667 C C . LEU A 1 96 ? -6.440 -4.047 2.999 1.00 97.81 96 LEU A C 1
ATOM 669 O O . LEU A 1 96 ? -5.699 -3.070 2.988 1.00 97.81 96 LEU A O 1
ATOM 673 N N . VAL A 1 97 ? -6.453 -4.955 2.029 1.00 97.31 97 VAL A N 1
ATOM 674 C CA . VAL A 1 97 ? -5.655 -4.871 0.800 1.00 97.31 97 VAL A CA 1
ATOM 675 C C . VAL A 1 97 ? -6.595 -4.611 -0.372 1.00 97.31 97 VAL A C 1
ATOM 677 O O . VAL A 1 97 ? -7.578 -5.336 -0.544 1.00 97.31 97 VAL A O 1
ATOM 680 N N . ILE A 1 98 ? -6.310 -3.579 -1.163 1.00 98.06 98 ILE A N 1
ATOM 681 C CA . ILE A 1 98 ? -7.131 -3.127 -2.292 1.00 98.06 98 ILE A CA 1
ATOM 682 C C . ILE A 1 98 ? -6.258 -3.073 -3.546 1.00 98.06 98 ILE A C 1
ATOM 684 O O . ILE A 1 98 ? -5.249 -2.378 -3.560 1.00 98.06 98 ILE A O 1
ATOM 688 N N . GLY A 1 99 ? -6.651 -3.773 -4.605 1.00 95.56 99 GLY A N 1
ATOM 689 C CA . GLY A 1 99 ? -5.902 -3.830 -5.859 1.00 95.56 99 GLY A CA 1
ATOM 690 C C . GLY A 1 99 ? -6.250 -5.086 -6.668 1.00 95.56 99 GLY A C 1
ATOM 691 O O . GLY A 1 99 ? -7.240 -5.749 -6.344 1.00 95.56 99 GLY A O 1
ATOM 692 N N . PRO A 1 100 ? -5.469 -5.419 -7.709 1.00 94.69 100 PRO A N 1
ATOM 693 C CA . PRO A 1 100 ? -4.296 -4.678 -8.176 1.00 94.69 100 PRO A CA 1
ATOM 694 C C . PRO A 1 100 ? -4.674 -3.403 -8.944 1.00 94.69 100 PRO A C 1
ATOM 696 O O . PRO A 1 100 ? -5.725 -3.320 -9.576 1.00 94.69 100 PRO A O 1
ATOM 699 N N . ASP A 1 101 ? -3.785 -2.417 -8.918 1.00 93.06 101 ASP A N 1
ATOM 700 C CA . ASP A 1 101 ? -3.819 -1.215 -9.744 1.00 93.06 101 ASP A CA 1
ATOM 701 C C . ASP A 1 101 ? -2.590 -1.190 -10.649 1.00 93.06 101 ASP A C 1
ATOM 703 O O . ASP A 1 101 ? -1.454 -1.134 -10.181 1.00 93.06 101 ASP A O 1
ATOM 707 N N . GLN A 1 102 ? -2.820 -1.279 -11.955 1.00 92.12 102 GLN A N 1
ATOM 708 C CA . GLN A 1 102 ? -1.757 -1.365 -12.952 1.00 92.12 102 GLN A CA 1
ATOM 709 C C . GLN A 1 102 ? -1.496 0.016 -13.547 1.00 92.12 102 GLN A C 1
ATOM 711 O O . GLN A 1 102 ? -2.369 0.606 -14.193 1.00 92.12 102 GLN A O 1
ATOM 716 N N . ARG A 1 103 ? -0.280 0.523 -13.345 1.00 88.56 103 ARG A N 1
ATOM 717 C CA . ARG A 1 103 ? 0.153 1.862 -13.747 1.00 88.56 103 ARG A CA 1
ATOM 718 C C . ARG A 1 103 ? 1.241 1.766 -14.805 1.00 88.56 103 ARG A C 1
ATOM 720 O O . ARG A 1 103 ? 2.226 1.049 -14.642 1.00 88.56 103 ARG A O 1
ATOM 727 N N . SER A 1 104 ? 1.072 2.524 -15.884 1.00 88.12 104 SER A N 1
ATOM 728 C CA . SER A 1 104 ? 2.125 2.759 -16.871 1.00 88.12 104 SER A CA 1
ATOM 729 C C . SER A 1 104 ? 2.730 4.129 -16.600 1.00 88.12 104 SER A C 1
ATOM 731 O O . SER A 1 104 ? 2.139 5.152 -16.950 1.00 88.12 104 SER A O 1
ATOM 733 N N . LEU A 1 105 ? 3.916 4.136 -15.992 1.00 82.25 105 LEU A N 1
ATOM 734 C CA . LEU A 1 105 ? 4.638 5.349 -15.601 1.00 82.25 105 LEU A CA 1
ATOM 735 C C . LEU A 1 105 ? 5.073 6.190 -16.813 1.00 82.25 105 LEU A C 1
ATOM 737 O O . LEU A 1 105 ? 5.325 7.383 -16.676 1.00 82.25 105 LEU A O 1
ATOM 741 N N . GLU A 1 106 ? 5.070 5.602 -18.012 1.00 80.25 106 GLU A N 1
ATOM 742 C CA . GLU A 1 106 ? 5.292 6.302 -19.286 1.00 80.25 106 GLU A CA 1
ATOM 743 C C . GLU A 1 106 ? 4.177 7.299 -19.631 1.00 80.25 106 GLU A C 1
ATOM 745 O O . GLU A 1 106 ? 4.407 8.264 -20.362 1.00 80.25 106 GLU A O 1
ATOM 750 N N . THR A 1 107 ? 2.962 7.052 -19.135 1.00 75.06 107 THR A N 1
ATOM 751 C CA . THR A 1 107 ? 1.747 7.807 -19.491 1.00 75.06 107 THR A CA 1
ATOM 752 C C . THR A 1 107 ? 1.127 8.564 -18.316 1.00 75.06 107 THR A C 1
ATOM 754 O O . THR A 1 107 ? 0.086 9.200 -18.477 1.00 75.06 107 THR A O 1
ATOM 757 N N . GLU A 1 108 ? 1.771 8.524 -17.149 1.00 70.44 108 GLU A N 1
ATOM 758 C CA . GLU A 1 108 ? 1.369 9.275 -15.960 1.00 70.44 108 GLU A CA 1
ATOM 759 C C . GLU A 1 108 ? 1.550 10.800 -16.158 1.00 70.44 108 GLU A C 1
ATOM 761 O O . GLU A 1 108 ? 2.465 11.237 -16.866 1.00 70.44 108 GLU A O 1
ATOM 766 N N . PRO A 1 109 ? 0.706 11.642 -15.525 1.00 64.62 109 PRO A N 1
ATOM 767 C CA . PRO A 1 109 ? -0.248 11.285 -14.474 1.00 64.62 109 PRO A CA 1
ATOM 768 C C . PRO A 1 109 ? -1.618 10.806 -14.993 1.00 64.62 109 PRO A C 1
ATOM 770 O O . PRO A 1 109 ? -2.274 11.508 -15.769 1.00 64.62 109 PRO A O 1
ATOM 773 N N . ARG A 1 110 ? -2.100 9.662 -14.488 1.00 76.19 110 ARG A N 1
ATOM 774 C CA . ARG A 1 110 ? -3.498 9.221 -14.578 1.00 76.19 110 ARG A CA 1
ATOM 775 C C . ARG A 1 110 ? -4.024 8.930 -13.178 1.00 76.19 110 ARG A C 1
ATOM 777 O O . ARG A 1 110 ? -3.566 8.020 -12.509 1.00 76.19 110 ARG A O 1
ATOM 784 N N . GLU A 1 11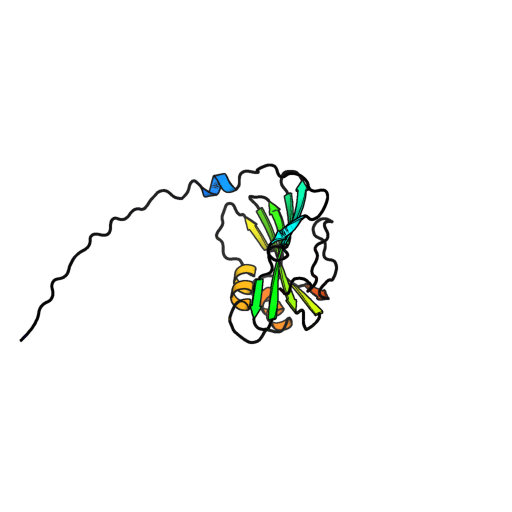1 ? -5.071 9.643 -12.776 1.00 84.44 111 GLU A N 1
ATOM 785 C CA . GLU A 1 111 ? -5.763 9.347 -11.520 1.00 84.44 111 GLU A CA 1
ATOM 786 C C . GLU A 1 111 ? -6.447 7.967 -11.578 1.00 84.44 111 GLU A C 1
ATOM 788 O O . GLU A 1 111 ? -7.329 7.708 -12.408 1.00 84.44 111 GLU A O 1
ATOM 793 N N . THR A 1 112 ? -6.056 7.079 -10.669 1.00 90.00 112 THR A N 1
ATOM 794 C CA . THR A 1 112 ? -6.601 5.727 -10.505 1.00 90.00 112 THR A CA 1
ATOM 795 C C . THR A 1 112 ? -7.683 5.678 -9.424 1.00 90.00 112 THR A C 1
ATOM 797 O O . THR A 1 112 ? -7.950 6.651 -8.715 1.00 90.00 112 THR A O 1
ATOM 800 N N . GLY A 1 113 ? -8.355 4.531 -9.299 1.00 92.69 113 GLY A N 1
ATOM 801 C CA . GLY A 1 113 ? -9.299 4.316 -8.205 1.00 92.69 113 GLY A CA 1
ATOM 802 C C . GLY A 1 113 ? -8.610 4.307 -6.836 1.00 92.69 113 GLY A C 1
ATOM 803 O O . GLY A 1 113 ? -9.155 4.874 -5.891 1.00 92.69 113 GLY A O 1
ATOM 804 N N . ILE A 1 114 ? -7.400 3.741 -6.738 1.00 94.25 114 ILE A N 1
ATOM 805 C CA . ILE A 1 114 ? -6.573 3.788 -5.524 1.00 94.25 114 ILE A CA 1
ATOM 806 C C . ILE A 1 114 ? -6.273 5.234 -5.130 1.00 94.25 114 ILE A C 1
ATOM 808 O O . ILE A 1 114 ? -6.457 5.574 -3.963 1.00 94.25 114 ILE A O 1
ATOM 812 N N . ASP A 1 115 ? -5.910 6.105 -6.078 1.00 93.31 115 ASP A N 1
ATOM 813 C CA . ASP A 1 115 ? -5.602 7.508 -5.762 1.00 93.31 115 ASP A CA 1
ATOM 814 C C . ASP A 1 115 ? -6.826 8.229 -5.176 1.00 93.31 115 ASP A C 1
ATOM 816 O O . ASP A 1 115 ? -6.714 8.961 -4.190 1.00 93.31 115 ASP A O 1
ATOM 820 N N . ARG A 1 116 ? -8.027 7.955 -5.708 1.00 95.88 116 ARG A N 1
ATOM 821 C CA . ARG A 1 116 ? -9.286 8.496 -5.167 1.00 95.88 116 ARG A CA 1
ATOM 822 C C . ARG A 1 116 ? -9.621 7.958 -3.778 1.00 95.88 116 ARG A C 1
ATOM 824 O O . ARG A 1 116 ? -10.157 8.701 -2.953 1.00 95.88 116 ARG A O 1
ATOM 831 N N . ILE A 1 117 ? -9.324 6.687 -3.504 1.00 96.62 117 ILE A N 1
ATOM 832 C CA . ILE A 1 117 ? -9.507 6.084 -2.175 1.00 96.62 117 ILE A CA 1
ATOM 833 C C . ILE A 1 117 ? -8.531 6.711 -1.181 1.00 96.62 117 ILE A C 1
ATOM 835 O O . ILE A 1 117 ? -8.962 7.138 -0.112 1.00 96.62 117 ILE A O 1
ATOM 839 N N . ALA A 1 118 ? -7.251 6.820 -1.540 1.00 96.00 118 ALA A N 1
ATOM 840 C CA . ALA A 1 118 ? -6.223 7.420 -0.699 1.00 96.00 118 ALA A CA 1
ATOM 841 C C . ALA A 1 118 ? -6.530 8.894 -0.397 1.00 96.00 118 ALA A C 1
ATOM 843 O O . ALA A 1 118 ? -6.473 9.315 0.757 1.00 96.00 118 ALA A O 1
ATOM 844 N N . ALA A 1 119 ? -6.951 9.666 -1.405 1.00 95.62 119 ALA A N 1
ATOM 845 C CA . ALA A 1 119 ? -7.368 11.054 -1.226 1.00 95.62 119 ALA A CA 1
ATOM 846 C C . ALA A 1 119 ? -8.570 11.183 -0.275 1.00 95.62 119 ALA A C 1
ATOM 848 O O . ALA A 1 119 ? -8.588 12.066 0.580 1.00 95.62 119 ALA A O 1
ATOM 849 N N . TRP A 1 120 ? -9.560 10.291 -0.385 1.00 96.00 120 TRP A N 1
ATOM 850 C CA . TRP A 1 120 ? -10.703 10.250 0.529 1.00 96.00 120 TRP A CA 1
ATOM 851 C C . TRP A 1 120 ? -10.288 9.892 1.965 1.00 96.00 120 TRP A C 1
ATOM 853 O O . TRP A 1 120 ? -10.699 10.575 2.902 1.00 96.00 120 TRP A O 1
ATOM 863 N N . LEU A 1 121 ? -9.435 8.881 2.144 1.00 96.50 121 LEU A N 1
ATOM 864 C CA . LEU A 1 121 ? -8.902 8.486 3.453 1.00 96.50 121 LEU A CA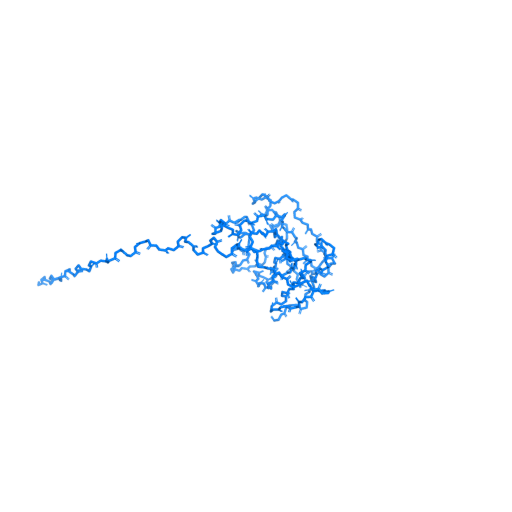 1
ATOM 865 C C . LEU A 1 121 ? -7.994 9.554 4.079 1.00 96.50 121 LEU A C 1
ATOM 867 O O . LEU A 1 121 ? -7.890 9.619 5.301 1.00 96.50 121 LEU A O 1
ATOM 871 N N . GLY A 1 122 ? -7.363 10.402 3.266 1.00 94.19 122 GLY A N 1
ATOM 872 C CA . GLY A 1 122 ? -6.564 11.544 3.713 1.00 94.19 122 GLY A CA 1
ATOM 873 C C . GLY A 1 122 ? -7.381 12.752 4.187 1.00 94.19 122 GLY A C 1
ATOM 874 O O . GLY A 1 122 ? -6.796 13.728 4.654 1.00 94.19 122 GLY A O 1
ATOM 875 N N . THR A 1 123 ? -8.714 12.726 4.073 1.00 92.19 123 THR A N 1
ATOM 876 C CA . THR A 1 123 ? -9.563 13.818 4.578 1.00 92.19 123 THR A CA 1
ATOM 877 C C . THR A 1 123 ? -9.666 13.797 6.105 1.00 92.19 123 THR A C 1
ATOM 879 O O . THR A 1 123 ? -9.677 12.739 6.729 1.00 92.19 123 THR A O 1
ATOM 882 N N . GLU A 1 124 ? -9.737 14.972 6.737 1.00 81.06 124 GLU A N 1
ATOM 883 C CA . GLU A 1 124 ? -9.917 15.060 8.191 1.00 81.06 124 GLU A CA 1
ATOM 884 C C . GLU A 1 124 ? -11.285 14.500 8.612 1.00 81.06 124 GLU A C 1
ATOM 886 O O . GLU A 1 124 ? -12.320 14.850 8.042 1.00 81.06 124 GLU A O 1
ATOM 891 N N . GLY A 1 125 ? -11.305 13.653 9.644 1.00 87.75 125 GLY A N 1
ATOM 892 C CA . GLY A 1 125 ? -12.542 13.068 10.153 1.00 87.75 125 GLY A CA 1
ATOM 893 C C . GLY A 1 125 ? -12.338 11.797 10.980 1.00 87.75 125 GLY A C 1
ATOM 894 O O . GLY A 1 125 ? -11.201 11.375 11.220 1.00 87.75 125 GLY A O 1
ATOM 895 N N . PRO A 1 126 ? -13.441 11.185 11.451 1.00 90.25 126 PRO A N 1
ATOM 896 C CA . PRO A 1 126 ? -13.394 9.848 12.031 1.00 90.25 126 PRO A CA 1
ATOM 897 C C . PRO A 1 126 ? -12.925 8.828 10.984 1.00 90.25 126 PRO A C 1
ATOM 899 O O . PRO A 1 126 ? -13.248 8.960 9.804 1.00 90.25 126 PRO A O 1
ATOM 902 N N . ALA A 1 127 ? -12.189 7.802 11.421 1.00 91.00 127 ALA A N 1
ATOM 903 C CA . ALA A 1 127 ? -11.790 6.710 10.537 1.00 91.00 127 ALA A CA 1
ATOM 904 C C . ALA A 1 127 ? -13.043 6.001 9.998 1.00 91.00 127 ALA A C 1
ATOM 906 O O . ALA A 1 127 ? -13.872 5.562 10.806 1.00 91.00 127 ALA A O 1
ATOM 907 N N . PRO A 1 128 ? -13.189 5.848 8.671 1.00 94.88 128 PRO A N 1
ATOM 908 C CA . PRO A 1 128 ? -14.208 4.968 8.126 1.00 94.88 128 PRO A CA 1
ATOM 909 C C . PRO A 1 128 ? -13.900 3.520 8.522 1.00 94.88 128 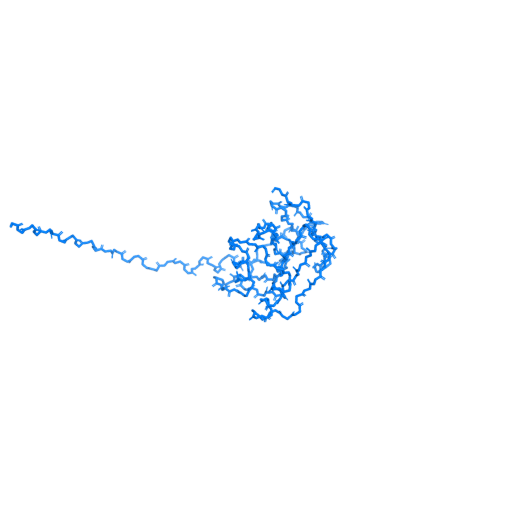PRO A C 1
ATOM 911 O O . PRO A 1 128 ? -12.744 3.097 8.580 1.00 94.88 128 PRO A O 1
ATOM 914 N N . GLY A 1 129 ? -14.943 2.732 8.778 1.00 96.12 129 GLY A N 1
ATOM 915 C CA . GLY A 1 129 ? -14.779 1.302 9.036 1.00 96.12 129 GLY A CA 1
ATOM 916 C C . GLY A 1 129 ? -14.377 0.549 7.765 1.00 96.12 129 GLY A C 1
ATOM 917 O O . GLY A 1 129 ? -14.731 0.947 6.658 1.00 96.12 129 GLY A O 1
ATOM 918 N N . PHE A 1 130 ? -13.703 -0.595 7.895 1.00 97.12 130 PHE A N 1
ATOM 919 C CA . PHE A 1 130 ? -13.247 -1.371 6.730 1.00 97.12 130 PHE A CA 1
ATOM 920 C C . PHE A 1 130 ? -14.370 -1.822 5.783 1.00 97.12 130 PHE A C 1
ATOM 922 O O . PHE A 1 130 ? -14.104 -2.022 4.602 1.00 97.12 130 PHE A O 1
ATOM 929 N N . ASP A 1 131 ? -15.617 -1.956 6.251 1.00 97.06 131 ASP A N 1
ATOM 930 C CA . ASP A 1 131 ? -16.751 -2.248 5.359 1.00 97.06 131 ASP A CA 1
ATOM 931 C C . ASP A 1 131 ? -17.062 -1.066 4.441 1.00 97.06 131 ASP A C 1
ATOM 933 O O . ASP A 1 131 ? -17.369 -1.250 3.265 1.00 97.06 131 ASP A O 1
ATOM 937 N N . GLU A 1 132 ? -16.928 0.156 4.953 1.00 97.12 132 GLU A N 1
ATOM 938 C CA . GLU A 1 132 ? -17.101 1.375 4.173 1.00 97.12 132 GLU A CA 1
ATOM 939 C C . GLU A 1 132 ? -15.966 1.543 3.161 1.00 97.12 132 GLU A C 1
ATOM 941 O O . GLU A 1 132 ? -16.224 1.839 1.991 1.00 97.12 132 GLU A O 1
ATOM 946 N N . ILE A 1 133 ? -14.725 1.278 3.585 1.00 97.75 133 ILE A N 1
ATOM 947 C CA . ILE A 1 133 ? -13.551 1.308 2.704 1.00 97.75 133 ILE A CA 1
ATOM 948 C C . ILE A 1 133 ? -13.690 0.254 1.601 1.00 97.75 133 ILE A C 1
ATOM 950 O O . ILE A 1 133 ? -13.520 0.572 0.426 1.00 97.75 133 ILE A O 1
ATOM 954 N N . ALA A 1 134 ? -14.078 -0.978 1.941 1.00 98.06 134 ALA A N 1
ATOM 955 C CA . ALA A 1 134 ? -14.298 -2.035 0.958 1.00 98.06 134 ALA A CA 1
ATOM 956 C C . ALA A 1 134 ? -15.441 -1.688 -0.010 1.00 98.06 134 ALA A C 1
ATOM 958 O O . ALA A 1 134 ? -15.310 -1.866 -1.220 1.00 98.06 134 ALA A O 1
ATOM 959 N N . ALA A 1 135 ? -16.545 -1.126 0.492 1.00 97.56 135 ALA A N 1
ATOM 960 C CA . ALA A 1 135 ? -17.638 -0.651 -0.350 1.00 97.56 135 ALA A CA 1
ATOM 961 C C . ALA A 1 135 ? -17.198 0.476 -1.291 1.00 97.56 135 ALA A C 1
ATOM 963 O O . ALA A 1 135 ? -17.676 0.545 -2.425 1.00 97.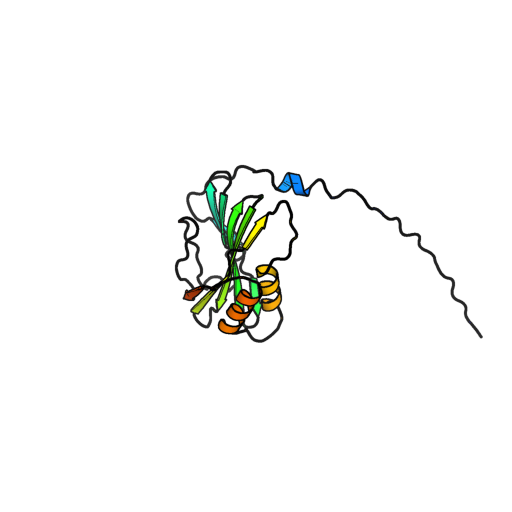56 135 ALA A O 1
ATOM 964 N N . ARG A 1 136 ? -16.299 1.364 -0.845 1.00 97.50 136 ARG A N 1
ATOM 965 C CA . ARG A 1 136 ? -15.692 2.380 -1.708 1.00 97.50 136 ARG A CA 1
ATOM 966 C C . ARG A 1 136 ? -14.818 1.739 -2.776 1.00 97.50 136 ARG A C 1
ATOM 968 O O . ARG A 1 136 ? -15.016 2.056 -3.941 1.00 97.50 136 ARG A O 1
ATOM 975 N N . ALA A 1 137 ? -13.934 0.822 -2.400 1.00 97.69 137 ALA A N 1
ATOM 976 C CA . ALA A 1 137 ? -13.060 0.112 -3.326 1.00 97.69 137 ALA A CA 1
ATOM 977 C C . ALA A 1 137 ? -13.841 -0.581 -4.455 1.00 97.69 137 ALA A C 1
ATOM 979 O O . ALA A 1 137 ? -13.523 -0.389 -5.625 1.00 97.69 137 ALA A O 1
ATOM 980 N N . MET A 1 138 ? -14.941 -1.266 -4.126 1.00 97.25 138 MET A N 1
ATOM 981 C CA . MET A 1 138 ? -15.814 -1.891 -5.130 1.00 97.25 138 MET A CA 1
ATOM 982 C C . MET A 1 138 ? -16.463 -0.870 -6.081 1.00 97.25 138 MET A C 1
ATOM 984 O O . MET A 1 138 ? -16.611 -1.145 -7.267 1.00 97.25 138 MET A O 1
ATOM 988 N N . ARG A 1 139 ? -16.817 0.337 -5.606 1.00 96.94 139 ARG A N 1
ATOM 989 C CA . ARG A 1 139 ? -17.320 1.417 -6.485 1.00 96.94 139 ARG A CA 1
ATOM 990 C C . ARG A 1 139 ? -16.250 1.966 -7.427 1.00 96.94 139 ARG A C 1
ATOM 992 O O . ARG A 1 139 ? -16.595 2.487 -8.481 1.00 96.94 139 ARG A O 1
ATOM 999 N N . GLU A 1 140 ? -14.985 1.863 -7.039 1.00 96.62 140 GLU A N 1
ATOM 1000 C CA . GLU A 1 140 ? -13.836 2.272 -7.851 1.00 96.62 140 GLU A CA 1
ATOM 1001 C C . GLU A 1 140 ? -13.339 1.148 -8.782 1.00 96.62 140 GLU A C 1
ATOM 1003 O O . GLU A 1 140 ? -12.390 1.362 -9.532 1.00 96.62 140 GLU A O 1
ATOM 1008 N N . GLY A 1 141 ? -13.995 -0.021 -8.774 1.00 95.94 141 GLY A N 1
ATOM 1009 C CA . GLY A 1 141 ? -13.699 -1.145 -9.667 1.00 95.94 141 GLY A CA 1
ATOM 1010 C C . GLY A 1 141 ? -12.763 -2.212 -9.093 1.00 95.94 141 GLY A C 1
ATOM 1011 O O . GLY A 1 141 ? -12.326 -3.078 -9.844 1.00 95.94 141 GLY A O 1
ATOM 1012 N N . TYR A 1 142 ? -12.455 -2.174 -7.792 1.00 95.88 142 TYR A N 1
ATOM 1013 C CA . TYR A 1 142 ? -11.655 -3.210 -7.131 1.00 95.88 142 TYR A CA 1
ATOM 1014 C C . TYR A 1 142 ? -12.561 -4.268 -6.507 1.00 95.88 142 TYR A C 1
ATOM 1016 O O . TYR A 1 142 ? -13.161 -4.061 -5.445 1.00 95.88 142 TYR A O 1
ATOM 1024 N N . ASP A 1 143 ? -12.650 -5.412 -7.175 1.00 89.62 143 ASP A N 1
ATOM 1025 C CA . ASP A 1 143 ? -13.424 -6.550 -6.702 1.00 89.62 143 ASP A CA 1
ATOM 1026 C C . ASP A 1 143 ? -12.706 -7.249 -5.537 1.00 89.62 143 ASP A C 1
ATOM 1028 O O . ASP A 1 143 ? -11.508 -7.506 -5.580 1.00 89.62 143 ASP A O 1
ATOM 1032 N N . ALA A 1 144 ? -13.462 -7.584 -4.490 1.00 90.19 144 ALA A N 1
ATOM 1033 C CA . ALA A 1 144 ? -13.008 -8.378 -3.343 1.00 90.19 144 ALA A CA 1
ATOM 1034 C C . ALA A 1 144 ? -11.752 -7.863 -2.587 1.00 90.19 144 ALA A C 1
ATOM 1036 O O . ALA A 1 144 ? -10.763 -8.592 -2.478 1.00 90.19 144 ALA A O 1
ATOM 1037 N N . PRO A 1 145 ? -11.806 -6.671 -1.955 1.00 94.69 145 PRO A N 1
ATOM 1038 C CA . PRO A 1 145 ? -10.781 -6.242 -1.003 1.00 94.69 145 PRO A CA 1
ATOM 1039 C C . PRO A 1 145 ? -10.478 -7.320 0.048 1.00 94.69 145 PRO A C 1
ATOM 1041 O O . PRO A 1 145 ? -11.384 -7.845 0.706 1.00 94.69 145 PRO A O 1
ATOM 1044 N N . LEU A 1 146 ? -9.200 -7.648 0.223 1.00 96.38 146 LEU A N 1
ATOM 1045 C CA . LEU A 1 146 ? -8.771 -8.720 1.115 1.00 96.38 146 LEU A CA 1
ATOM 1046 C C . LEU A 1 146 ? -8.613 -8.192 2.539 1.00 96.38 146 LEU A C 1
ATOM 1048 O O . LEU A 1 146 ? -7.813 -7.297 2.797 1.00 96.38 146 LEU A O 1
ATOM 1052 N N . ARG A 1 147 ? -9.330 -8.795 3.487 1.00 96.94 147 ARG A N 1
ATOM 1053 C CA . ARG A 1 147 ? -9.154 -8.540 4.922 1.00 96.94 147 ARG A CA 1
ATOM 1054 C C . ARG A 1 147 ? -8.159 -9.523 5.523 1.00 96.94 147 ARG A C 1
ATOM 1056 O O . ARG A 1 147 ? -8.259 -10.726 5.290 1.00 96.94 147 ARG A O 1
ATOM 1063 N N . ALA A 1 148 ? -7.260 -9.022 6.357 1.00 95.94 148 ALA A N 1
ATOM 1064 C CA . ALA A 1 148 ? -6.290 -9.830 7.084 1.00 95.94 148 ALA A CA 1
ATOM 1065 C C . ALA A 1 148 ? -5.963 -9.210 8.452 1.00 95.94 148 ALA A C 1
ATOM 1067 O O . ALA A 1 148 ? -6.344 -8.076 8.747 1.00 95.94 148 ALA A O 1
ATOM 1068 N N . ALA A 1 149 ? -5.265 -9.960 9.303 1.00 95.94 149 ALA A N 1
ATOM 1069 C CA . ALA A 1 149 ? -4.689 -9.408 10.526 1.00 95.94 149 ALA A CA 1
ATOM 1070 C C . ALA A 1 149 ? -3.500 -8.495 10.184 1.00 95.94 149 ALA A C 1
ATOM 1072 O O . ALA A 1 149 ? -2.721 -8.813 9.284 1.00 95.94 149 ALA A O 1
ATOM 1073 N N . ALA A 1 150 ? -3.334 -7.390 10.911 1.00 92.94 150 ALA A N 1
ATOM 1074 C CA . ALA A 1 150 ? -2.131 -6.567 10.804 1.00 92.94 150 ALA A CA 1
ATOM 1075 C C . ALA A 1 150 ? -0.893 -7.394 11.202 1.00 92.94 150 ALA A C 1
ATOM 1077 O O . ALA A 1 150 ? -0.948 -8.196 1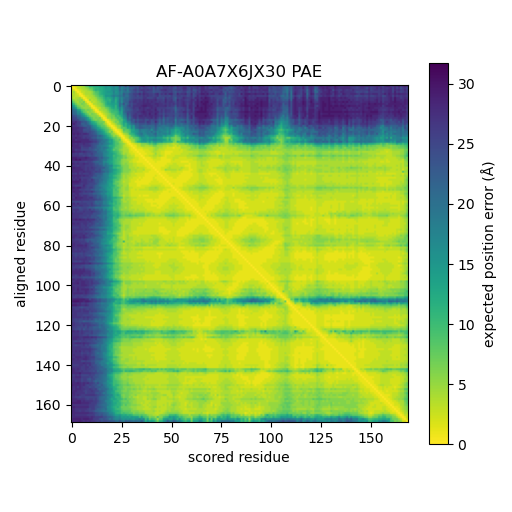2.137 1.00 92.94 150 ALA A O 1
ATOM 1078 N N . GLY A 1 151 ? 0.215 -7.230 10.477 1.00 90.06 151 GLY A N 1
ATOM 1079 C CA . GLY A 1 151 ? 1.410 -8.064 10.629 1.00 90.06 151 GLY A CA 1
ATOM 1080 C C . GLY A 1 151 ? 1.286 -9.476 10.044 1.00 90.06 151 GLY A C 1
ATOM 1081 O O . GLY A 1 151 ? 2.214 -10.276 10.190 1.00 90.06 151 GLY A O 1
ATOM 1082 N N . ALA A 1 152 ? 0.172 -9.822 9.384 1.00 92.19 152 ALA A N 1
ATOM 1083 C CA . ALA A 1 152 ? 0.115 -11.060 8.619 1.00 92.19 152 ALA A CA 1
ATOM 1084 C C . ALA A 1 152 ? 1.144 -11.013 7.484 1.00 92.19 152 ALA A C 1
ATOM 1086 O O . ALA A 1 152 ? 1.286 -10.012 6.779 1.00 92.19 152 ALA A O 1
ATOM 1087 N N . ARG A 1 153 ? 1.849 -12.130 7.290 1.00 86.50 153 ARG A N 1
ATOM 1088 C CA . ARG A 1 153 ? 2.862 -12.250 6.246 1.00 86.50 153 ARG A CA 1
ATOM 1089 C C . ARG A 1 153 ? 2.197 -12.174 4.875 1.00 86.50 153 ARG A C 1
ATOM 1091 O O . ARG A 1 153 ? 1.559 -13.134 4.447 1.00 86.50 153 ARG A O 1
ATOM 1098 N N . LEU A 1 154 ? 2.389 -11.055 4.189 1.00 89.62 154 LEU A N 1
ATOM 1099 C CA . LEU A 1 154 ? 2.074 -10.930 2.773 1.00 89.62 154 LEU A CA 1
ATOM 1100 C C . LEU A 1 154 ? 3.323 -11.250 1.958 1.00 89.62 154 LEU A C 1
ATOM 1102 O O . LEU A 1 154 ? 4.454 -11.051 2.413 1.00 89.62 154 LEU A O 1
ATOM 1106 N N . SER A 1 155 ? 3.114 -11.792 0.763 1.00 88.69 155 SER A N 1
ATOM 1107 C CA . SER A 1 155 ? 4.196 -12.036 -0.175 1.00 88.69 155 SER A CA 1
ATOM 1108 C C . SER A 1 155 ? 3.812 -11.584 -1.569 1.00 88.69 155 SER A C 1
ATOM 1110 O O . SER A 1 155 ? 2.706 -11.864 -2.024 1.00 88.69 155 SER A O 1
ATOM 1112 N N . ILE A 1 156 ? 4.750 -10.917 -2.235 1.00 87.19 156 ILE A N 1
ATOM 1113 C CA . ILE A 1 156 ? 4.639 -10.484 -3.624 1.00 87.19 156 ILE A CA 1
ATOM 1114 C C . ILE A 1 156 ? 5.793 -11.124 -4.382 1.00 87.19 156 ILE A C 1
ATOM 1116 O O . ILE A 1 156 ? 6.957 -10.909 -4.053 1.00 87.19 156 ILE A O 1
ATOM 1120 N N . ASN A 1 157 ? 5.469 -11.987 -5.345 1.00 86.25 157 ASN A N 1
ATOM 1121 C CA . ASN A 1 157 ? 6.449 -12.762 -6.117 1.00 86.25 157 ASN A CA 1
ATOM 1122 C C . ASN A 1 157 ? 7.494 -13.500 -5.262 1.00 86.25 157 ASN A C 1
ATOM 1124 O O . ASN A 1 157 ? 8.665 -13.583 -5.619 1.00 86.25 157 ASN A O 1
ATOM 1128 N N . GLY A 1 158 ? 7.081 -14.035 -4.111 1.00 85.12 158 GLY A N 1
ATOM 1129 C CA . GLY A 1 158 ? 7.962 -14.779 -3.207 1.00 85.12 158 GLY A CA 1
ATOM 1130 C C . GLY A 1 158 ? 8.790 -13.913 -2.253 1.00 85.12 158 GLY A C 1
ATOM 1131 O O . GLY A 1 158 ? 9.333 -14.451 -1.286 1.00 85.12 158 GLY A O 1
ATOM 1132 N N . ALA A 1 159 ? 8.831 -12.590 -2.439 1.00 85.25 159 ALA A N 1
ATOM 1133 C CA . ALA A 1 159 ? 9.368 -11.666 -1.444 1.00 85.25 159 ALA A CA 1
ATOM 1134 C C . ALA A 1 159 ? 8.331 -11.449 -0.340 1.00 85.25 159 ALA A C 1
ATOM 1136 O O . ALA A 1 159 ? 7.152 -11.252 -0.630 1.00 85.25 159 ALA A O 1
ATOM 1137 N N . GLY A 1 160 ? 8.738 -11.537 0.925 1.00 87.38 160 GLY A N 1
ATOM 1138 C CA . GLY A 1 160 ? 7.870 -11.200 2.054 1.00 87.38 160 GLY A CA 1
ATOM 1139 C C . GLY A 1 160 ? 7.909 -9.701 2.327 1.00 87.38 160 GLY A C 1
ATOM 1140 O O . GLY A 1 160 ? 8.988 -9.118 2.280 1.00 87.38 160 GLY A O 1
ATOM 1141 N N . VAL A 1 161 ? 6.762 -9.107 2.651 1.00 86.25 161 VAL A N 1
ATOM 1142 C CA . VAL A 1 161 ? 6.676 -7.704 3.082 1.00 86.25 161 VAL A CA 1
ATOM 1143 C C . VAL A 1 161 ? 6.172 -7.614 4.519 1.00 86.25 161 VAL A C 1
ATOM 1145 O O . VAL A 1 161 ? 5.297 -8.382 4.933 1.00 86.25 161 VAL A O 1
ATOM 1148 N N . ASP A 1 162 ? 6.758 -6.701 5.290 1.00 87.00 162 ASP A N 1
ATOM 1149 C CA . ASP A 1 162 ? 6.406 -6.478 6.692 1.00 87.00 162 ASP A CA 1
ATOM 1150 C C . ASP A 1 162 ? 5.217 -5.513 6.808 1.00 87.00 162 ASP A C 1
ATOM 1152 O O . ASP A 1 162 ? 5.337 -4.326 6.531 1.00 87.00 162 ASP A O 1
ATOM 1156 N N . THR A 1 163 ? 4.063 -6.028 7.230 1.00 88.12 163 THR A N 1
ATOM 1157 C CA . THR A 1 163 ? 2.820 -5.256 7.411 1.00 88.12 163 THR A CA 1
ATOM 1158 C C . THR A 1 163 ? 2.530 -4.944 8.882 1.00 88.12 163 THR A C 1
ATOM 1160 O O . THR A 1 163 ? 1.376 -4.754 9.280 1.00 88.12 163 THR A O 1
ATOM 1163 N N . THR A 1 164 ? 3.553 -4.978 9.739 1.00 88.44 164 THR A N 1
ATOM 1164 C CA . THR A 1 164 ? 3.385 -4.745 11.175 1.00 88.44 164 THR A CA 1
ATOM 1165 C C . THR A 1 164 ? 3.135 -3.273 11.505 1.00 88.44 164 THR A C 1
ATOM 1167 O O . THR A 1 164 ? 3.495 -2.345 10.788 1.00 88.44 164 THR A O 1
ATOM 1170 N N . CYS A 1 165 ? 2.552 -3.048 12.681 1.00 88.50 165 CYS A N 1
ATOM 1171 C CA . CYS A 1 165 ? 2.299 -1.715 13.226 1.00 88.50 165 CYS A CA 1
ATOM 1172 C C . CYS A 1 165 ? 3.524 -1.050 13.874 1.00 88.50 165 CYS A C 1
ATOM 1174 O O . CYS A 1 165 ? 3.379 -0.014 14.523 1.00 88.50 165 CYS A O 1
ATOM 1176 N N . ALA A 1 166 ? 4.725 -1.621 13.720 1.00 80.25 166 ALA A N 1
ATOM 1177 C CA . ALA A 1 166 ? 5.962 -1.068 14.280 1.00 80.25 166 ALA A CA 1
ATOM 1178 C C . ALA A 1 166 ? 6.317 0.316 13.697 1.00 80.25 166 ALA A C 1
ATOM 1180 O O . ALA A 1 166 ? 7.110 1.054 14.271 1.00 80.25 166 ALA A O 1
ATOM 1181 N N . CYS A 1 167 ? 5.678 0.675 12.585 1.00 72.25 167 CYS A N 1
ATOM 1182 C CA . CYS A 1 167 ? 5.905 1.879 11.794 1.00 72.25 167 CYS A CA 1
ATOM 1183 C C . CYS A 1 167 ? 5.090 3.105 12.216 1.00 72.25 167 CYS A C 1
ATOM 1185 O O . CYS A 1 167 ? 5.095 4.122 11.527 1.00 72.25 167 CYS A O 1
ATOM 1187 N N . ARG A 1 168 ? 4.386 3.021 13.348 1.00 64.75 168 ARG A N 1
ATOM 1188 C CA . ARG A 1 168 ? 3.634 4.128 13.946 1.00 64.75 168 ARG A CA 1
ATOM 1189 C C . ARG A 1 168 ? 4.594 5.064 14.701 1.00 64.75 168 ARG A C 1
ATOM 1191 O O . ARG A 1 168 ? 4.637 5.029 15.928 1.00 64.75 168 ARG A O 1
ATOM 1198 N N . GLY A 1 169 ? 5.421 5.800 13.956 1.00 52.53 169 GLY A N 1
ATOM 1199 C CA . GLY A 1 169 ? 6.321 6.840 14.476 1.00 52.53 169 GLY A CA 1
ATOM 1200 C C . GLY A 1 169 ? 5.589 8.113 14.870 1.00 52.53 169 GLY A C 1
ATOM 1201 O O . GLY A 1 169 ? 4.636 8.478 14.147 1.00 52.53 169 GLY A O 1
#

pLDDT: mean 85.32, std 15.32, range [48.06, 98.06]

Foldseek 3Di:
DDDDDDDDDDDDDDPDDDPDPVQQVQLDQQFDDADPAWDADPQRWIWGRHGRFKIWIKAHWDAFEAGKIWIWTWIGGSFKIFIWIWIDDQVVQKIKIWDGDIDGSSDDDDDALVNVLRVVRRDYDHHDDVVVSVVSSVVRPTPDTDMDGQQPWDDDPNHTYGRHPPSVD

Secondary structure (DSSP, 8-state):
-------------------SSSHHHHTS-PPPPPPSSPEE-GGG-EEEEEETTEEEEE---EE-GGG-EEEEEEEE-SSEEEEEEEEEETTTTEEEEEEEEEEETTS-----HHHHHHHHHTSSSSPPPHHHHHHHHHHTT--SPEEEETT--EEETTEEE---GGG--

Mean predicted aligned error: 9.0 Å

Radius of gyration: 21.41 Å; Cα contacts (8 Å, |Δi|>4): 307; chains: 1; bounding box: 39×79×43 Å

Organism: NCBI:txid2650661

Nearest PDB structures (foldseek):
  3fyf-assembly1_B  TM=4.537E-01  e=3.842E+00  Phocaeicola vulgatus ATCC 8482
  3nre-assembly4_D  TM=2.475E-01  e=1.996E+00  Escherichia coli K-12

Sequence (169 aa):
MTRTRPFLLCAGIAAATGLTAQAALACMPVPLEVTAGPVAGEGCSQSQVLDEYRAVGLSSVTAAAGGLLMQDIYDGNACYLEANLLVIDCAAGQMLVIGPDQRSLETEPRETGIDRIAAWLGTEGPAPGFDEIAARAMREGYDAPLRAAAGARLSINGAGVDTTCACRG

Solvent-accessible surface area (backbone atoms only — not comparable to full-atom values): 9908 Å² total; per-residue (Å²): 140,87,85,86,79,85,86,81,85,77,86,78,81,82,87,74,91,85,80,79,71,62,58,68,64,59,39,49,83,67,77,44,76,62,44,99,50,77,42,80,53,66,62,69,12,32,40,27,26,78,39,52,69,33,38,36,38,35,43,50,62,38,79,31,23,62,71,28,37,34,32,37,39,39,43,32,45,64,37,37,36,40,33,28,45,35,40,33,34,65,89,80,43,30,28,39,41,40,48,83,44,83,44,54,57,68,68,56,90,69,92,49,50,65,55,54,50,52,56,59,40,56,40,90,55,77,47,76,54,70,68,56,52,42,55,48,39,45,76,54,71,32,70,80,56,43,77,47,53,46,48,48,84,44,67,61,96,84,44,76,48,89,50,50,69,87,68,76,121